Protein AF-A0A812QNY6-F1 (afdb_monomer_lite)

Organism: NCBI:txid878477

InterPro domains:
  IPR036116 Fibronectin type III superfamily [SSF49265] (22-99)

Radius of gyration: 21.86 Å; chains: 1; bounding box: 56×23×69 Å

Foldseek 3Di:
DDPVPDDDDDDDDDDDDDDDDDPPDDFPDFDDWDWDDPDPQKIKIKGWQGQDVVGDFWDWDWDADPVPRDIFTQAPVQETDNDHDDIDTQPDDPDPDDDPPGDMDMGMHRHNCPDDPDDPD

Structure (mmCIF, N/C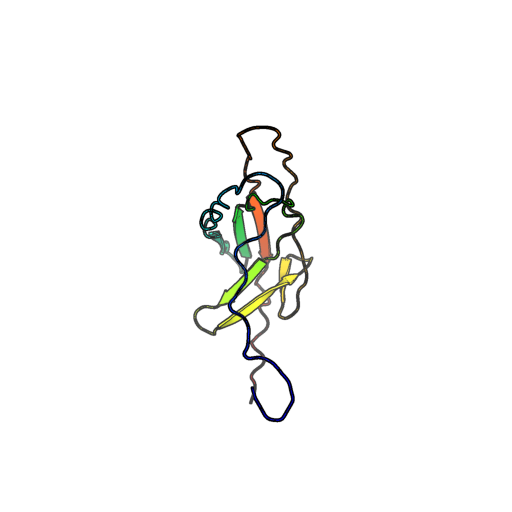A/C/O backbone):
data_AF-A0A812QNY6-F1
#
_entry.id   AF-A0A812QNY6-F1
#
loop_
_atom_site.group_PDB
_atom_site.id
_atom_site.type_symbol
_atom_site.label_atom_id
_atom_site.label_alt_id
_atom_site.label_comp_id
_atom_site.label_asym_id
_atom_site.label_entity_id
_atom_site.label_seq_id
_atom_site.pdbx_PDB_ins_code
_atom_site.Cartn_x
_atom_site.Cartn_y
_atom_site.Cartn_z
_atom_site.occupancy
_atom_site.B_iso_or_equiv
_atom_site.auth_seq_id
_atom_site.auth_comp_id
_atom_site.auth_asym_id
_atom_site.auth_atom_id
_atom_site.pdbx_PDB_model_num
ATOM 1 N N . MET A 1 1 ? -14.266 -7.615 -47.511 1.00 52.31 1 MET A N 1
ATOM 2 C CA . MET A 1 1 ? -14.530 -6.168 -47.671 1.00 52.31 1 MET A CA 1
ATOM 3 C C . MET A 1 1 ? -15.984 -5.959 -47.312 1.00 52.31 1 MET A C 1
ATOM 5 O O . MET A 1 1 ? -16.840 -6.468 -48.030 1.00 52.31 1 MET A O 1
ATOM 9 N N . ASN A 1 2 ? -16.267 -5.369 -46.151 1.00 60.44 2 ASN A N 1
ATOM 10 C CA . ASN A 1 2 ? -17.651 -5.107 -45.761 1.00 60.44 2 ASN A CA 1
ATOM 11 C C . ASN A 1 2 ? -18.200 -3.910 -46.564 1.00 60.44 2 ASN A C 1
ATOM 13 O O . ASN A 1 2 ? -17.442 -3.148 -47.168 1.00 60.44 2 ASN A O 1
ATOM 17 N N . SER A 1 3 ? -19.524 -3.759 -46.611 1.00 70.19 3 SER A N 1
ATOM 18 C CA . SER A 1 3 ? -20.222 -2.709 -47.372 1.00 70.19 3 SER A CA 1
ATOM 19 C C . SER A 1 3 ? -19.920 -1.276 -46.908 1.00 70.19 3 SER A C 1
ATOM 21 O O . SER A 1 3 ? -20.404 -0.330 -47.519 1.00 70.19 3 SER A O 1
ATOM 23 N N . GLU A 1 4 ? -19.128 -1.112 -45.847 1.00 73.31 4 GLU A N 1
ATOM 24 C CA . GLU A 1 4 ? -18.741 0.174 -45.261 1.00 73.31 4 GLU A CA 1
ATOM 25 C C . GLU A 1 4 ? -17.319 0.613 -45.657 1.00 73.31 4 GLU A C 1
ATOM 27 O O . GLU A 1 4 ? -16.846 1.651 -45.204 1.00 73.31 4 GLU A O 1
ATOM 32 N N . GLY A 1 5 ? -16.627 -0.152 -46.513 1.00 77.31 5 GLY A N 1
ATOM 33 C CA . GLY A 1 5 ? -15.307 0.222 -47.036 1.00 77.31 5 GLY A CA 1
ATOM 34 C C . GLY A 1 5 ? -14.155 0.067 -46.040 1.00 77.31 5 GLY A C 1
ATOM 35 O O . GLY A 1 5 ? -13.028 0.446 -46.355 1.00 77.31 5 GLY A O 1
ATOM 36 N N . TRP A 1 6 ? -14.403 -0.523 -44.870 1.00 75.00 6 TRP A N 1
ATOM 37 C CA . TRP A 1 6 ? -13.358 -0.843 -43.906 1.00 75.00 6 TRP A CA 1
ATOM 38 C C . TRP A 1 6 ? -12.714 -2.187 -44.260 1.00 75.00 6 TRP A C 1
ATOM 40 O O . TRP A 1 6 ? -13.381 -3.146 -44.670 1.00 75.00 6 TRP A O 1
ATOM 50 N N . SER A 1 7 ? -11.387 -2.256 -44.140 1.00 77.62 7 SER A N 1
ATOM 51 C CA . SER A 1 7 ? -10.676 -3.527 -44.242 1.00 77.62 7 SER A CA 1
ATOM 52 C C . SER A 1 7 ? -10.997 -4.405 -43.033 1.00 77.62 7 SER A C 1
ATOM 54 O O . SER A 1 7 ? -11.420 -3.917 -41.986 1.00 77.62 7 SER A O 1
ATOM 56 N N . GLU A 1 8 ? -10.753 -5.705 -43.171 1.00 80.50 8 GLU A N 1
ATOM 57 C CA . GLU A 1 8 ? -10.724 -6.604 -42.017 1.00 80.50 8 GLU A CA 1
ATOM 58 C C . GLU A 1 8 ? -9.760 -6.050 -40.944 1.00 80.50 8 GLU A C 1
ATOM 60 O O . GLU A 1 8 ? -8.746 -5.434 -41.306 1.00 80.50 8 GLU A O 1
ATOM 65 N N . PRO A 1 9 ? -10.045 -6.246 -39.642 1.00 80.06 9 PRO A N 1
ATOM 66 C CA . PRO A 1 9 ? -9.123 -5.877 -38.575 1.00 80.06 9 PRO A CA 1
ATOM 67 C C . PRO A 1 9 ? -7.746 -6.495 -38.824 1.00 80.06 9 PRO A C 1
ATOM 69 O O . PRO A 1 9 ? -7.623 -7.700 -39.053 1.00 80.06 9 PRO A O 1
ATOM 72 N N . SER A 1 10 ? -6.698 -5.674 -38.784 1.00 80.81 10 SER A N 1
ATOM 73 C CA . SER A 1 10 ? -5.335 -6.180 -38.902 1.00 80.81 10 SER A CA 1
ATOM 74 C C . SER A 1 10 ? -4.959 -7.003 -37.664 1.00 80.81 10 SER A C 1
ATOM 76 O O . SER A 1 10 ? -5.444 -6.715 -36.565 1.00 80.81 10 SER A O 1
ATOM 78 N N . PRO A 1 11 ? -4.050 -7.984 -37.796 1.00 83.94 11 PRO A N 1
ATOM 79 C CA . PRO A 1 11 ? -3.457 -8.638 -36.635 1.00 83.94 11 PRO A CA 1
ATOM 80 C C . PRO A 1 11 ? -2.732 -7.621 -35.738 1.00 83.94 11 PRO A C 1
ATOM 82 O O . PRO A 1 11 ? -2.330 -6.544 -36.189 1.00 83.94 11 PRO A O 1
ATOM 85 N N . PHE A 1 12 ? -2.551 -7.973 -34.462 1.00 81.44 12 PHE A N 1
ATOM 86 C CA . PHE A 1 12 ? -1.742 -7.179 -33.536 1.00 81.44 12 PHE A CA 1
ATOM 87 C C . PHE A 1 12 ? -0.313 -7.026 -34.070 1.00 81.44 12 PHE A C 1
ATOM 89 O O . PHE A 1 12 ? 0.283 -7.992 -34.546 1.00 81.44 12 PHE A O 1
ATOM 96 N N . SER A 1 13 ? 0.242 -5.817 -33.972 1.00 77.56 13 SER A N 1
ATOM 97 C CA . SER A 1 13 ? 1.640 -5.564 -34.317 1.00 77.56 13 SER A CA 1
ATOM 98 C C . SER A 1 13 ? 2.579 -6.298 -33.362 1.00 77.56 13 SER A C 1
ATOM 100 O O . SER A 1 13 ? 2.313 -6.373 -32.159 1.00 77.56 13 SER A O 1
ATOM 102 N N . GLU A 1 14 ? 3.721 -6.753 -33.873 1.00 77.38 14 GLU A N 1
ATOM 103 C CA . GLU A 1 14 ? 4.811 -7.215 -33.016 1.00 77.38 14 GLU A CA 1
ATOM 104 C C . GLU A 1 14 ? 5.338 -6.072 -32.121 1.00 77.38 14 GLU A C 1
ATOM 106 O O . GLU A 1 14 ? 5.194 -4.893 -32.467 1.00 77.38 14 GLU A O 1
ATOM 111 N N . PRO A 1 15 ? 5.944 -6.381 -30.958 1.00 70.50 15 PRO A N 1
ATOM 112 C CA . PRO A 1 15 ? 6.513 -5.366 -30.080 1.00 70.50 15 PRO A CA 1
ATOM 113 C C . PRO A 1 15 ? 7.570 -4.516 -30.799 1.00 70.50 15 PRO A C 1
ATOM 115 O O . PRO A 1 15 ? 8.642 -5.001 -31.156 1.00 70.50 15 PRO A O 1
ATOM 118 N N . GLY A 1 16 ? 7.288 -3.224 -30.973 1.00 67.81 16 GLY A N 1
ATOM 119 C CA . GLY A 1 16 ? 8.263 -2.264 -31.484 1.00 67.81 16 GLY A CA 1
ATOM 120 C C . GLY A 1 16 ? 9.339 -1.946 -30.440 1.00 67.81 16 GLY A C 1
ATOM 121 O O . GLY A 1 16 ? 9.034 -1.724 -29.267 1.00 67.81 16 GLY A O 1
ATOM 122 N N . PHE A 1 17 ? 10.601 -1.892 -30.864 1.00 64.88 17 PHE A N 1
ATOM 123 C CA . PHE A 1 17 ? 11.738 -1.470 -30.045 1.00 64.88 17 PHE A CA 1
ATOM 124 C C . PHE A 1 17 ? 12.625 -0.510 -30.840 1.00 64.88 17 PHE A C 1
ATOM 126 O O . PHE A 1 17 ? 12.805 -0.666 -32.045 1.00 64.88 17 PHE A O 1
ATOM 133 N N . PHE A 1 18 ? 13.216 0.472 -30.161 1.00 68.75 18 PHE A N 1
ATOM 134 C CA . PHE A 1 18 ? 14.328 1.243 -30.713 1.00 68.75 18 PHE A CA 1
ATOM 135 C C . PHE A 1 18 ? 15.635 0.521 -30.358 1.00 68.75 18 PHE A C 1
ATOM 137 O O . PHE A 1 18 ? 15.914 0.306 -29.178 1.00 68.75 18 PHE A O 1
ATOM 144 N N . GLY A 1 19 ? 16.445 0.144 -31.351 1.00 73.06 19 GLY A N 1
ATOM 145 C 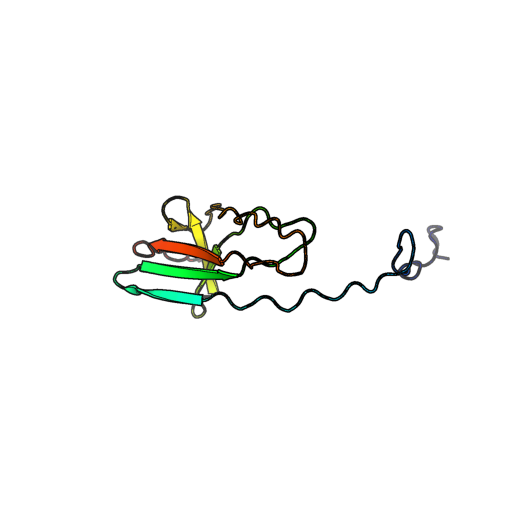CA . GLY A 1 19 ? 17.747 -0.499 -31.121 1.00 73.06 19 GLY A CA 1
ATOM 146 C C . GLY A 1 19 ? 17.706 -2.012 -31.310 1.00 73.06 19 GLY A C 1
ATOM 147 O O . GLY A 1 19 ? 17.275 -2.444 -32.363 1.00 73.06 19 GLY A O 1
ATOM 148 N N . ALA A 1 20 ? 18.183 -2.802 -30.341 1.00 75.00 20 ALA A N 1
ATOM 149 C CA . ALA A 1 20 ? 18.090 -4.269 -30.328 1.00 75.00 20 ALA A CA 1
ATOM 150 C C . ALA A 1 20 ? 16.937 -4.718 -29.413 1.00 75.00 20 ALA A C 1
ATOM 152 O O . ALA A 1 20 ? 16.735 -4.105 -28.360 1.00 75.00 20 ALA A O 1
ATOM 153 N N . LEU A 1 21 ? 16.194 -5.769 -29.791 1.00 62.19 21 LEU A N 1
ATOM 154 C CA . LEU A 1 21 ? 15.059 -6.268 -29.011 1.00 62.19 21 LEU A CA 1
ATOM 155 C C . LEU A 1 21 ? 15.592 -6.768 -27.672 1.00 62.19 21 LEU A C 1
ATOM 157 O O . LEU A 1 21 ? 16.202 -7.831 -27.588 1.00 62.19 21 LEU A O 1
ATOM 161 N N . LYS A 1 22 ? 15.383 -5.981 -26.619 1.00 64.44 22 LYS A N 1
ATOM 162 C CA . LYS A 1 22 ? 15.680 -6.417 -25.261 1.00 64.44 22 LYS A CA 1
ATOM 163 C C . LYS A 1 22 ? 14.465 -7.190 -24.760 1.00 64.44 22 LYS A C 1
ATOM 165 O O . LYS A 1 22 ? 13.386 -6.591 -24.694 1.00 64.44 22 LYS A O 1
ATOM 170 N N . PRO A 1 23 ? 14.596 -8.484 -24.417 1.00 63.12 23 PRO A N 1
ATOM 171 C CA . PRO A 1 23 ? 13.518 -9.185 -23.743 1.00 63.12 23 PRO A CA 1
ATOM 172 C C . PRO A 1 23 ? 13.180 -8.405 -22.472 1.00 63.12 23 PRO A C 1
ATOM 174 O O . PRO A 1 23 ? 14.035 -8.168 -21.620 1.00 63.12 23 PRO A O 1
ATOM 177 N N . ARG A 1 24 ? 11.937 -7.928 -22.382 1.00 60.22 24 ARG A N 1
ATOM 178 C CA . ARG A 1 24 ? 11.419 -7.341 -21.149 1.00 60.22 24 ARG A CA 1
ATOM 179 C C . ARG A 1 24 ? 11.202 -8.491 -20.185 1.00 60.22 24 ARG A C 1
ATOM 181 O O . ARG A 1 24 ? 10.201 -9.198 -20.291 1.00 60.22 24 ARG A O 1
ATOM 188 N N . GLU A 1 25 ? 12.149 -8.697 -19.279 1.00 62.91 25 GLU A N 1
ATOM 189 C CA . GLU A 1 25 ? 11.918 -9.594 -18.157 1.00 62.91 25 GLU A CA 1
ATOM 190 C C . GLU A 1 25 ? 10.669 -9.120 -17.419 1.00 62.91 25 GLU A C 1
ATOM 192 O O . GLU A 1 25 ? 10.513 -7.939 -17.092 1.00 62.91 25 GLU A O 1
ATOM 197 N N . LYS A 1 26 ? 9.727 -10.044 -17.225 1.00 60.75 26 LYS A N 1
ATOM 198 C CA . LYS A 1 26 ? 8.547 -9.761 -16.420 1.00 60.75 26 LYS A CA 1
ATOM 199 C C . LYS A 1 26 ? 9.044 -9.400 -15.017 1.00 60.75 26 LYS A C 1
ATOM 201 O O . LYS A 1 26 ? 9.827 -10.178 -14.471 1.00 60.75 26 LYS A O 1
ATOM 206 N N . PRO A 1 27 ? 8.585 -8.284 -14.420 1.00 65.06 27 PRO A N 1
ATOM 207 C CA . PRO A 1 27 ? 8.960 -7.959 -13.056 1.00 65.06 27 PRO A CA 1
ATOM 208 C C . PRO A 1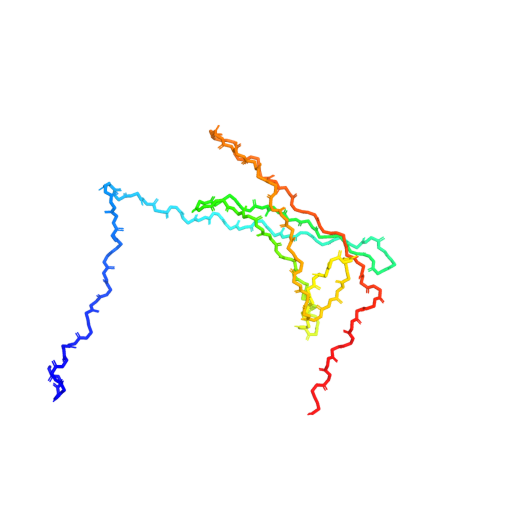 27 ? 8.663 -9.154 -12.144 1.00 65.06 27 PRO A C 1
ATOM 210 O O . PRO A 1 27 ? 7.614 -9.799 -12.315 1.00 65.06 27 PRO A O 1
ATOM 213 N N . PRO A 1 28 ? 9.561 -9.478 -11.201 1.00 69.56 28 PRO A N 1
ATOM 214 C CA . PRO A 1 28 ? 9.294 -10.524 -10.232 1.00 69.56 28 PRO A CA 1
ATOM 215 C C . PRO A 1 28 ? 7.983 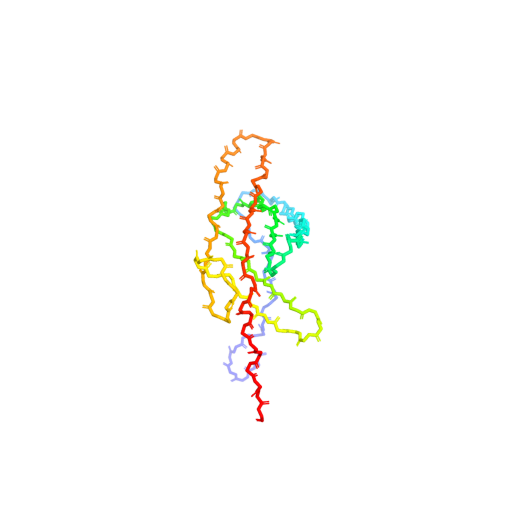-10.224 -9.501 1.00 69.56 28 PRO A C 1
ATOM 217 O O . PRO A 1 28 ? 7.589 -9.067 -9.327 1.00 69.56 28 PRO A O 1
ATOM 220 N N . ARG A 1 29 ? 7.277 -11.286 -9.097 1.00 71.19 29 ARG A N 1
ATOM 221 C CA . ARG A 1 29 ? 6.049 -11.139 -8.310 1.00 71.19 29 ARG A CA 1
ATOM 222 C C . ARG A 1 29 ? 6.373 -10.292 -7.066 1.00 71.19 29 ARG A C 1
ATOM 224 O O . ARG A 1 29 ? 7.326 -10.638 -6.370 1.00 71.19 29 ARG A O 1
ATOM 231 N N . PRO A 1 30 ? 5.586 -9.245 -6.764 1.00 72.06 30 PRO A N 1
ATOM 232 C CA . PRO A 1 30 ? 5.781 -8.464 -5.551 1.00 72.06 30 PRO A CA 1
ATOM 233 C C . PRO A 1 30 ? 5.705 -9.337 -4.297 1.00 72.06 30 PRO A C 1
ATOM 235 O O . PRO A 1 30 ? 4.879 -10.253 -4.219 1.00 72.06 30 PRO A O 1
ATOM 238 N N . THR A 1 31 ? 6.541 -9.028 -3.309 1.00 82.00 31 THR A N 1
ATOM 239 C CA . THR A 1 31 ? 6.455 -9.627 -1.976 1.00 82.00 31 THR A CA 1
ATOM 240 C C . THR A 1 31 ? 5.129 -9.242 -1.326 1.00 82.00 31 THR A C 1
ATOM 242 O O . THR A 1 31 ? 4.708 -8.086 -1.388 1.00 82.00 31 THR A O 1
ATOM 245 N N . THR A 1 32 ? 4.462 -10.212 -0.702 1.00 84.19 32 THR A N 1
ATOM 246 C CA . THR A 1 32 ? 3.192 -9.981 -0.008 1.00 84.19 32 THR A CA 1
ATOM 247 C C . THR A 1 32 ? 3.386 -8.983 1.142 1.00 84.19 32 THR A C 1
ATOM 249 O O . THR A 1 32 ? 4.314 -9.165 1.935 1.00 84.19 32 THR A O 1
ATOM 252 N N . PRO A 1 33 ? 2.527 -7.955 1.277 1.00 89.81 33 PRO A N 1
ATOM 253 C CA . PRO A 1 33 ? 2.566 -7.058 2.426 1.00 89.81 33 PRO A CA 1
ATOM 254 C C . PRO A 1 33 ? 2.237 -7.817 3.717 1.00 89.81 33 PRO A C 1
ATOM 256 O O . PRO A 1 33 ? 1.458 -8.771 3.716 1.00 89.81 33 PRO A O 1
ATOM 259 N N . THR A 1 34 ? 2.809 -7.379 4.833 1.00 91.19 34 THR A N 1
ATOM 260 C CA . THR A 1 34 ? 2.544 -7.946 6.156 1.00 91.19 34 THR A CA 1
ATOM 261 C C . THR A 1 34 ? 1.620 -7.032 6.951 1.00 91.19 34 THR A C 1
ATOM 263 O O . THR A 1 34 ? 1.734 -5.808 6.898 1.00 91.19 34 THR A O 1
ATOM 266 N N . LEU A 1 35 ? 0.684 -7.637 7.683 1.00 91.06 35 LEU A N 1
ATOM 267 C CA . LEU A 1 35 ? -0.255 -6.954 8.568 1.00 91.06 35 LEU A CA 1
ATOM 268 C C . LEU A 1 35 ? -0.079 -7.505 9.985 1.00 91.06 35 LEU A C 1
ATOM 270 O O . LEU A 1 35 ? -0.300 -8.691 10.225 1.00 91.06 35 LEU A O 1
ATOM 274 N N . THR A 1 36 ? 0.285 -6.635 10.922 1.00 92.81 36 THR A N 1
ATOM 275 C CA . THR A 1 36 ? 0.540 -6.985 12.322 1.00 92.81 36 THR A CA 1
ATOM 276 C C . THR A 1 36 ? -0.421 -6.232 13.231 1.00 92.81 36 THR A C 1
ATOM 278 O O . THR A 1 36 ? -0.467 -5.001 13.222 1.00 92.81 36 THR A O 1
ATOM 281 N N . ALA A 1 37 ? -1.171 -6.960 14.058 1.00 90.31 37 ALA A N 1
ATOM 282 C CA . ALA A 1 37 ? -2.008 -6.359 15.088 1.00 90.31 37 ALA A CA 1
ATOM 283 C C . ALA A 1 37 ? -1.151 -5.893 16.276 1.00 90.31 37 ALA A C 1
ATOM 285 O O . ALA A 1 37 ? -0.408 -6.678 16.862 1.00 90.31 37 ALA A O 1
ATOM 286 N N . LEU A 1 38 ? -1.279 -4.620 16.655 1.00 89.88 38 LEU A N 1
ATOM 287 C CA . LEU A 1 38 ? -0.590 -4.023 17.809 1.00 89.88 38 LEU A CA 1
ATOM 288 C C . LEU A 1 38 ? -1.491 -3.936 19.059 1.00 89.88 38 LEU A C 1
ATOM 290 O O . LEU A 1 38 ? -1.065 -3.450 20.105 1.00 89.88 38 LEU A O 1
ATOM 294 N N . GLY A 1 39 ? -2.738 -4.410 18.956 1.00 85.25 39 GLY A N 1
ATOM 295 C CA . GLY A 1 39 ? -3.748 -4.362 20.017 1.00 85.25 39 GLY A CA 1
ATOM 296 C C . GLY A 1 39 ? -4.515 -3.035 20.077 1.00 85.25 39 GLY A C 1
ATOM 297 O O . GLY A 1 39 ? -4.111 -2.031 19.494 1.00 85.25 39 GLY A O 1
ATOM 298 N N . LYS A 1 40 ? -5.657 -3.026 20.784 1.00 85.56 40 LYS A N 1
ATOM 299 C CA . LYS A 1 40 ? -6.531 -1.842 20.971 1.00 85.56 40 LYS A CA 1
ATOM 300 C C . LYS A 1 40 ? -6.946 -1.155 19.656 1.00 85.56 40 LYS A C 1
ATOM 302 O O . LYS A 1 40 ? -6.906 0.070 19.565 1.00 85.56 40 LYS A O 1
ATOM 307 N N . GLY A 1 41 ? -7.277 -1.946 18.635 1.00 83.75 41 GLY A N 1
ATOM 308 C CA . GLY A 1 41 ? -7.655 -1.435 17.314 1.00 83.75 41 GLY A CA 1
ATOM 309 C C . GLY A 1 41 ? -6.490 -0.893 16.484 1.00 83.75 41 GLY A C 1
ATOM 310 O O . GLY A 1 41 ? -6.731 -0.293 15.452 1.00 83.75 41 GLY A O 1
ATOM 311 N N . LYS A 1 42 ? -5.227 -1.079 16.886 1.00 86.19 42 LYS A N 1
ATOM 312 C CA . LYS A 1 42 ? -4.075 -0.600 16.111 1.00 86.19 42 LYS A CA 1
ATOM 313 C C . LYS A 1 42 ? -3.498 -1.690 15.219 1.00 86.19 42 LYS A C 1
ATOM 315 O O . LYS A 1 42 ? -3.279 -2.819 15.669 1.00 86.19 42 LYS A O 1
ATOM 320 N N . LEU A 1 43 ? -3.193 -1.323 13.982 1.00 90.62 43 LEU A N 1
ATOM 321 C CA . LEU A 1 43 ? -2.596 -2.193 12.975 1.00 90.62 43 LEU A CA 1
ATOM 322 C C . LEU A 1 43 ? -1.297 -1.571 12.456 1.00 90.62 43 LEU A C 1
ATOM 324 O O . LEU A 1 43 ? -1.163 -0.352 12.373 1.00 90.62 43 LEU A O 1
ATOM 328 N N . ARG A 1 44 ? -0.336 -2.412 12.088 1.00 90.25 44 ARG A N 1
ATOM 329 C CA . ARG A 1 44 ? 0.854 -2.014 11.339 1.00 90.25 44 ARG A CA 1
ATOM 330 C C . ARG A 1 44 ? 0.887 -2.782 10.032 1.00 90.25 44 ARG A C 1
ATOM 332 O O . ARG A 1 44 ? 0.823 -4.008 10.052 1.00 90.25 44 ARG A O 1
ATOM 339 N N . VAL A 1 45 ? 1.010 -2.057 8.930 1.00 90.25 45 VAL A N 1
ATOM 340 C CA . VAL A 1 45 ? 1.205 -2.624 7.595 1.00 90.25 45 VAL A CA 1
ATOM 341 C C . VAL A 1 45 ? 2.635 -2.342 7.164 1.00 90.25 45 VAL A C 1
ATOM 343 O O . VAL A 1 45 ? 3.076 -1.196 7.257 1.00 90.25 45 VAL A O 1
ATOM 346 N N . SER A 1 46 ? 3.338 -3.366 6.688 1.00 90.00 46 SER A N 1
ATOM 347 C CA . SER A 1 46 ? 4.670 -3.226 6.097 1.00 90.00 46 SER A CA 1
ATOM 348 C C . SER A 1 46 ? 4.706 -3.862 4.709 1.00 90.00 46 SER A C 1
ATOM 350 O O . SER A 1 46 ? 4.127 -4.928 4.499 1.00 90.00 46 SER A O 1
ATOM 352 N N . TRP A 1 47 ? 5.373 -3.226 3.749 1.00 88.69 47 TRP A N 1
ATOM 353 C CA . TRP A 1 47 ? 5.479 -3.721 2.373 1.00 88.69 47 TRP A CA 1
ATOM 354 C C . TRP A 1 47 ? 6.822 -3.350 1.750 1.00 88.69 47 TRP A C 1
ATOM 356 O O . TRP A 1 47 ? 7.411 -2.333 2.099 1.00 88.69 47 TRP A O 1
ATOM 366 N N . ALA A 1 48 ? 7.274 -4.152 0.787 1.00 85.12 48 ALA A N 1
ATOM 367 C CA . ALA A 1 48 ? 8.431 -3.809 -0.029 1.00 85.12 48 ALA A CA 1
ATOM 368 C C . ALA A 1 48 ? 8.004 -2.873 -1.168 1.00 85.12 48 ALA A C 1
ATOM 370 O O . ALA A 1 48 ? 7.025 -3.154 -1.870 1.00 85.12 48 ALA A O 1
ATOM 371 N N . ILE A 1 49 ? 8.734 -1.778 -1.380 1.00 82.44 49 ILE A N 1
ATOM 372 C CA . ILE A 1 49 ? 8.536 -0.927 -2.557 1.00 82.44 49 ILE A CA 1
ATOM 373 C C . ILE A 1 49 ? 9.187 -1.621 -3.763 1.00 82.44 49 ILE A C 1
ATOM 375 O O . ILE A 1 49 ? 10.374 -1.952 -3.708 1.00 82.44 49 ILE A O 1
ATOM 379 N N . PRO A 1 50 ? 8.444 -1.873 -4.857 1.00 75.81 50 PRO A N 1
ATOM 380 C CA . PRO A 1 50 ? 9.002 -2.562 -6.009 1.00 75.81 50 PRO A CA 1
ATOM 381 C C . PRO A 1 50 ? 9.992 -1.666 -6.761 1.00 75.81 50 PRO A C 1
ATOM 383 O O . PRO A 1 50 ? 9.758 -0.474 -6.955 1.00 75.81 50 PRO A O 1
ATOM 386 N N . THR A 1 51 ? 11.074 -2.266 -7.253 1.00 74.81 51 THR A N 1
ATOM 387 C CA . THR A 1 51 ? 12.006 -1.604 -8.169 1.00 74.81 51 THR A CA 1
ATOM 388 C C . THR A 1 51 ? 11.371 -1.511 -9.558 1.00 74.81 51 THR A C 1
ATOM 390 O O . THR A 1 51 ? 11.089 -2.530 -10.191 1.00 74.81 51 THR A O 1
ATOM 393 N N . SER A 1 52 ? 11.140 -0.293 -10.051 1.00 71.81 52 SER A N 1
ATOM 394 C CA . SER A 1 52 ? 10.564 -0.037 -11.378 1.00 71.81 52 SER A CA 1
ATOM 395 C C . SER A 1 52 ? 11.320 1.057 -12.133 1.00 71.81 52 SER A C 1
ATOM 397 O O . SER A 1 52 ? 12.039 1.860 -11.542 1.00 71.81 52 SER A O 1
ATOM 399 N N . CYS A 1 53 ? 11.148 1.094 -13.458 1.00 68.56 53 CYS A N 1
ATOM 400 C CA . CYS A 1 53 ? 11.599 2.193 -14.311 1.00 68.56 53 CYS A CA 1
ATOM 401 C C . CYS A 1 53 ? 10.404 2.699 -15.148 1.00 68.56 53 CYS A C 1
ATOM 403 O O . CYS A 1 53 ? 9.945 1.956 -16.024 1.00 68.56 53 CYS A O 1
ATOM 405 N N . PRO A 1 54 ? 9.870 3.910 -14.883 1.00 72.88 54 PRO A N 1
ATOM 406 C CA . PRO A 1 54 ? 10.365 4.911 -13.925 1.00 72.88 54 PRO A CA 1
ATOM 407 C C . PRO A 1 54 ? 10.224 4.471 -12.450 1.00 72.88 54 PRO A C 1
ATOM 409 O O . PRO A 1 54 ? 9.427 3.569 -12.169 1.00 72.88 54 PRO A O 1
ATOM 412 N N . PRO A 1 55 ? 11.004 5.059 -11.517 1.00 76.19 55 PRO A N 1
ATOM 413 C CA . PRO A 1 55 ? 10.912 4.743 -10.091 1.00 76.19 55 PRO A CA 1
ATOM 414 C C . PRO A 1 55 ? 9.509 4.978 -9.522 1.00 76.19 55 PRO A C 1
ATOM 416 O O . PRO A 1 55 ? 8.794 5.873 -9.968 1.00 76.19 55 PRO A O 1
ATOM 419 N N . VAL A 1 56 ? 9.129 4.194 -8.513 1.00 79.75 56 VAL A N 1
ATOM 420 C CA . VAL A 1 56 ? 7.897 4.429 -7.749 1.00 79.75 56 VAL A CA 1
ATOM 421 C C . VAL A 1 56 ? 8.049 5.722 -6.950 1.00 79.75 56 VAL A C 1
ATOM 423 O O . VAL A 1 56 ? 9.022 5.881 -6.219 1.00 79.75 56 VAL A O 1
ATOM 426 N N . GLU A 1 57 ? 7.079 6.627 -7.065 1.00 84.75 57 GLU A N 1
ATOM 427 C CA . GLU A 1 57 ? 7.069 7.904 -6.333 1.00 84.75 57 GLU A CA 1
ATOM 428 C C . GLU A 1 57 ? 6.199 7.837 -5.071 1.00 84.75 57 GLU A C 1
ATOM 430 O O . GLU A 1 57 ? 6.508 8.444 -4.044 1.00 84.75 57 GLU A O 1
ATOM 435 N N . ALA A 1 58 ? 5.116 7.060 -5.127 1.00 85.75 58 ALA A N 1
ATOM 436 C CA . ALA A 1 58 ? 4.122 6.978 -4.071 1.00 85.75 58 ALA A CA 1
ATOM 437 C C . ALA A 1 58 ? 3.473 5.591 -4.005 1.00 85.75 58 ALA A C 1
ATOM 439 O O . ALA A 1 58 ? 3.321 4.900 -5.012 1.00 85.75 58 ALA A O 1
ATOM 440 N N . THR A 1 59 ? 3.051 5.206 -2.803 1.00 87.06 59 THR A N 1
ATOM 441 C CA . THR A 1 59 ? 2.302 3.973 -2.531 1.00 87.06 59 THR A CA 1
ATOM 442 C C . THR A 1 59 ? 1.045 4.283 -1.724 1.00 87.06 59 THR A C 1
ATOM 444 O O . THR A 1 59 ? 1.016 5.240 -0.953 1.00 87.06 59 THR A O 1
ATOM 447 N N . GLN A 1 60 ? -0.009 3.489 -1.901 1.00 89.88 60 GLN A N 1
ATOM 448 C CA . GLN A 1 60 ? -1.262 3.614 -1.156 1.00 89.88 60 GLN A CA 1
ATOM 449 C C . GLN A 1 60 ? -1.585 2.282 -0.482 1.00 89.88 60 GLN A C 1
ATOM 451 O O . GLN A 1 60 ? -1.388 1.218 -1.069 1.00 89.88 60 GLN A O 1
ATOM 456 N N . VAL A 1 61 ? -2.099 2.348 0.746 1.00 89.44 61 VAL A N 1
ATOM 457 C CA . VAL A 1 61 ? -2.503 1.172 1.521 1.00 89.44 61 VAL A CA 1
ATOM 458 C C . VAL A 1 61 ? -4.026 1.064 1.527 1.00 89.44 61 VAL A C 1
ATOM 460 O O . VAL A 1 61 ? -4.722 1.997 1.929 1.00 89.44 61 VAL A O 1
ATOM 463 N N . GLN A 1 62 ? -4.531 -0.093 1.097 1.00 90.56 62 GLN A N 1
ATOM 464 C CA . GLN A 1 62 ? -5.942 -0.465 1.156 1.00 90.56 62 GLN A CA 1
ATOM 465 C C . GLN A 1 62 ? -6.090 -1.747 1.974 1.00 90.56 62 GLN A C 1
ATOM 467 O O . GLN A 1 62 ? -5.408 -2.738 1.711 1.00 90.56 62 GLN A O 1
ATOM 472 N N . LEU A 1 63 ? -6.993 -1.738 2.950 1.00 90.06 63 LEU A N 1
ATOM 473 C CA . LEU A 1 63 ? -7.353 -2.917 3.729 1.00 90.06 63 LEU A CA 1
ATOM 474 C C . LEU A 1 63 ? -8.666 -3.468 3.194 1.00 90.06 63 LEU A C 1
ATOM 476 O O . LEU A 1 63 ? -9.606 -2.713 2.959 1.00 90.06 63 LEU A O 1
ATOM 480 N N . THR A 1 64 ? -8.719 -4.784 3.009 1.00 90.69 64 THR A N 1
ATOM 481 C CA . THR A 1 64 ? -9.947 -5.502 2.663 1.00 90.69 64 THR A CA 1
ATOM 482 C C . THR A 1 64 ? -10.261 -6.482 3.781 1.00 90.69 64 THR A C 1
ATOM 484 O O . THR A 1 64 ? -9.416 -7.315 4.112 1.00 90.69 64 THR A O 1
ATOM 487 N N . ASP A 1 65 ? -11.454 -6.392 4.360 1.00 88.00 65 ASP A N 1
ATOM 488 C CA . ASP A 1 65 ? -11.954 -7.443 5.242 1.00 88.00 65 ASP A CA 1
ATOM 489 C C . ASP A 1 65 ? -12.369 -8.643 4.388 1.00 88.00 65 ASP A C 1
ATOM 491 O O . ASP A 1 65 ? -13.221 -8.542 3.508 1.00 88.00 65 ASP A O 1
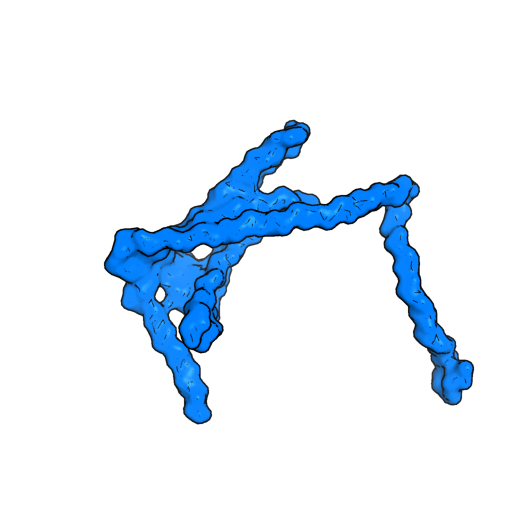ATOM 495 N N . VAL A 1 66 ? -11.742 -9.788 4.645 1.00 87.75 66 VAL A N 1
ATOM 496 C CA . VAL A 1 66 ? -11.973 -11.033 3.906 1.00 87.75 66 VAL A CA 1
ATOM 497 C C . VAL A 1 66 ? -13.368 -11.604 4.180 1.00 87.75 66 VAL A C 1
ATOM 499 O O . VAL A 1 66 ? -13.923 -12.271 3.311 1.00 87.75 66 VAL A O 1
ATOM 502 N N . GLY A 1 67 ? -13.945 -11.348 5.358 1.00 88.94 67 GLY A N 1
ATOM 503 C CA . GLY A 1 67 ? -15.263 -11.867 5.728 1.00 88.94 67 GLY A CA 1
ATOM 504 C C . GLY A 1 67 ? -16.412 -11.108 5.070 1.00 88.94 67 GLY A C 1
ATOM 505 O O . GLY A 1 67 ? -17.372 -11.723 4.613 1.00 88.94 67 GLY A O 1
ATOM 506 N N . THR A 1 68 ? -16.312 -9.780 5.004 1.00 88.38 68 THR A N 1
ATOM 507 C CA . THR A 1 68 ? -17.381 -8.913 4.476 1.00 88.38 68 THR A CA 1
ATOM 508 C C . THR A 1 68 ? -17.115 -8.388 3.066 1.00 88.38 68 THR A C 1
ATOM 510 O O . THR A 1 68 ? -18.035 -7.921 2.403 1.00 88.38 68 THR A O 1
ATOM 513 N N . GLY A 1 69 ? -15.868 -8.435 2.591 1.00 87.81 69 GLY A N 1
ATOM 514 C CA . GLY A 1 69 ? -15.444 -7.825 1.328 1.00 87.81 69 GLY A CA 1
ATOM 515 C C . GLY A 1 69 ? -15.289 -6.301 1.389 1.00 87.81 69 GLY A C 1
ATOM 516 O O . GLY A 1 69 ? -14.938 -5.685 0.379 1.00 87.81 69 GLY A O 1
ATOM 517 N N . ASN A 1 70 ? -15.522 -5.689 2.553 1.00 86.56 70 ASN A N 1
ATOM 518 C CA . ASN A 1 70 ? -15.417 -4.248 2.738 1.00 86.56 70 ASN A CA 1
ATOM 519 C C . ASN A 1 70 ? -13.985 -3.763 2.554 1.00 86.56 70 ASN A C 1
ATOM 521 O O . ASN A 1 70 ? -13.029 -4.434 2.946 1.00 86.56 70 ASN A O 1
ATOM 525 N N . LYS A 1 71 ? -13.849 -2.571 1.971 1.00 90.44 71 LYS A N 1
ATOM 526 C CA . LYS A 1 71 ? -12.559 -1.963 1.658 1.00 90.44 71 LYS A CA 1
ATOM 527 C C . LYS A 1 71 ? -12.437 -0.603 2.319 1.00 90.44 71 LYS A C 1
ATOM 529 O O . LYS A 1 71 ? -13.309 0.245 2.152 1.00 90.44 71 LYS A O 1
ATOM 534 N N . TRP A 1 72 ? -11.311 -0.381 2.984 1.00 90.00 72 TRP A N 1
ATOM 535 C CA . TRP A 1 72 ? -10.966 0.905 3.578 1.00 90.00 72 TRP A CA 1
ATOM 536 C C . TRP A 1 72 ? -9.587 1.355 3.116 1.00 90.00 72 TRP A C 1
ATOM 538 O O . TRP A 1 72 ? -8.684 0.549 2.882 1.00 90.00 72 TRP A O 1
ATOM 548 N N . LEU A 1 73 ? -9.440 2.662 2.990 1.00 90.88 73 LEU A N 1
ATOM 549 C CA . LEU A 1 73 ? -8.192 3.355 2.713 1.00 90.88 73 LEU A CA 1
ATOM 550 C C . LEU A 1 73 ? -7.704 4.017 3.998 1.00 90.88 73 LEU A C 1
ATOM 552 O O . LEU A 1 73 ? -8.484 4.258 4.917 1.00 90.88 73 LEU A O 1
ATOM 556 N N . VAL A 1 74 ? -6.411 4.307 4.048 1.00 88.69 74 VAL A N 1
ATOM 557 C CA . VAL A 1 74 ? -5.807 5.035 5.166 1.00 88.69 74 VAL A CA 1
ATOM 558 C C . VAL A 1 74 ? -5.872 6.537 4.872 1.00 88.69 74 VAL A C 1
ATOM 560 O O . VAL A 1 74 ? -5.580 6.955 3.746 1.00 88.69 74 VAL A O 1
ATOM 563 N N . ASP A 1 75 ? -6.291 7.342 5.847 1.00 87.56 75 ASP A N 1
ATOM 564 C CA . ASP A 1 75 ? -6.240 8.807 5.771 1.00 87.56 75 ASP A CA 1
ATOM 565 C C . ASP A 1 75 ? -4.940 9.385 6.361 1.00 87.56 75 ASP A C 1
ATOM 567 O O . ASP A 1 75 ? -3.994 8.665 6.676 1.00 87.56 75 ASP A O 1
ATOM 571 N N . GLU A 1 76 ? -4.824 10.713 6.412 1.00 84.38 76 GLU A N 1
ATOM 572 C CA . GLU A 1 76 ? -3.617 11.406 6.889 1.00 84.38 76 GLU A CA 1
ATOM 573 C C . GLU A 1 76 ? -3.362 11.207 8.389 1.00 84.38 76 GLU A C 1
ATOM 575 O O . GLU A 1 76 ? -2.219 11.289 8.837 1.00 84.38 76 GLU A O 1
ATOM 580 N N . SER A 1 77 ? -4.411 10.897 9.155 1.00 83.56 77 SER A N 1
ATOM 581 C CA . SER A 1 77 ? -4.333 10.609 10.587 1.00 83.56 77 SER A CA 1
ATOM 582 C C . SER A 1 77 ? -3.959 9.151 10.879 1.00 83.56 77 SER A C 1
ATOM 584 O O . SER A 1 77 ? -3.655 8.800 12.021 1.00 83.56 77 SER A O 1
ATOM 586 N N . GLY A 1 78 ? -3.953 8.301 9.848 1.00 82.00 78 GLY A N 1
ATOM 587 C CA . GLY A 1 78 ? -3.797 6.859 9.985 1.00 82.00 78 GLY A CA 1
ATOM 588 C C . GLY A 1 78 ? -5.113 6.134 10.273 1.00 82.00 78 GLY A C 1
ATOM 589 O O . GLY A 1 78 ? -5.073 4.956 10.619 1.00 82.00 78 GLY A O 1
ATOM 590 N N . ALA A 1 79 ? -6.269 6.785 10.147 1.00 87.00 79 ALA A N 1
ATOM 591 C CA . ALA A 1 79 ? -7.568 6.150 10.336 1.00 87.00 79 ALA A CA 1
ATOM 592 C C . ALA A 1 79 ? -8.034 5.412 9.071 1.00 87.00 79 ALA A C 1
ATOM 594 O O . ALA A 1 79 ? -7.608 5.713 7.952 1.00 87.00 79 ALA A O 1
ATOM 595 N N . LEU A 1 80 ? -8.919 4.428 9.256 1.00 87.81 80 LEU A N 1
ATOM 596 C CA . LEU A 1 80 ? -9.561 3.702 8.160 1.00 87.81 80 LEU A CA 1
ATOM 597 C C . LEU A 1 80 ? -10.829 4.418 7.698 1.00 87.81 80 LEU A C 1
ATOM 599 O O . LEU A 1 80 ? -11.780 4.575 8.459 1.00 87.81 80 LEU A O 1
ATOM 603 N N . VAL A 1 81 ? -10.869 4.789 6.423 1.00 88.12 81 VAL A N 1
ATOM 604 C CA . VAL A 1 81 ? -11.968 5.545 5.811 1.00 88.12 81 VAL A CA 1
ATOM 605 C C . VAL A 1 81 ? -12.368 4.944 4.464 1.00 88.12 81 VAL A C 1
ATOM 607 O O . VAL A 1 81 ? -11.567 4.310 3.781 1.00 88.12 81 VAL A O 1
ATOM 610 N N . THR A 1 82 ? -13.610 5.157 4.034 1.00 86.19 82 THR A N 1
ATOM 611 C CA . THR A 1 82 ? -14.112 4.642 2.745 1.00 86.19 82 THR A CA 1
ATOM 612 C C . THR A 1 82 ? -13.547 5.393 1.532 1.00 86.19 82 THR A C 1
ATOM 614 O O . THR A 1 82 ? -13.501 4.839 0.437 1.00 86.19 82 THR A O 1
ATOM 617 N N . SER A 1 83 ? -13.077 6.633 1.713 1.00 81.94 83 SER A N 1
ATOM 618 C CA . SER A 1 83 ? -12.599 7.504 0.627 1.00 81.94 83 SER A CA 1
ATOM 619 C C . SER A 1 83 ? -11.285 8.235 0.944 1.00 81.94 83 SER A C 1
ATOM 621 O O . SER A 1 83 ? -11.099 9.388 0.554 1.00 81.94 83 SER A O 1
ATOM 623 N N . GLY A 1 84 ? -10.374 7.585 1.669 1.00 74.69 84 GLY A N 1
ATOM 624 C CA . GLY A 1 84 ? -9.053 8.136 2.000 1.00 74.69 84 GLY A CA 1
ATOM 625 C C . GLY A 1 84 ? -8.134 8.221 0.783 1.00 74.69 84 GLY A C 1
ATOM 626 O O . GLY A 1 84 ? -8.217 7.402 -0.127 1.00 74.69 84 GLY A O 1
ATOM 627 N N . ARG A 1 85 ? -7.246 9.216 0.737 1.00 75.38 85 ARG A N 1
ATOM 628 C CA . ARG A 1 85 ? -6.300 9.405 -0.383 1.00 75.38 85 ARG A CA 1
ATOM 629 C C . ARG A 1 85 ? -4.853 9.545 0.069 1.00 75.38 85 ARG A C 1
ATOM 631 O O . ARG A 1 85 ? -4.034 10.073 -0.677 1.00 75.38 85 ARG A O 1
ATOM 638 N N . THR A 1 86 ? -4.525 9.076 1.268 1.00 86.56 86 THR A N 1
ATOM 639 C CA . THR A 1 86 ? -3.161 9.221 1.765 1.00 86.56 86 THR A CA 1
ATOM 640 C C . THR A 1 86 ? -2.220 8.324 0.991 1.00 86.56 86 THR A C 1
ATOM 642 O O . THR A 1 86 ? -2.441 7.121 0.831 1.00 86.56 86 THR A O 1
ATOM 645 N N . THR A 1 87 ? -1.156 8.950 0.510 1.00 86.31 87 THR A N 1
ATOM 646 C CA . THR A 1 87 ? -0.058 8.297 -0.179 1.00 86.31 87 THR A CA 1
ATOM 647 C C . THR A 1 87 ? 1.185 8.359 0.686 1.00 86.31 87 THR A C 1
ATOM 649 O O . THR A 1 87 ? 1.546 9.418 1.198 1.00 86.31 87 THR A O 1
ATOM 652 N N . PHE A 1 88 ? 1.872 7.235 0.799 1.00 83.88 88 PHE A N 1
ATOM 653 C CA . PHE A 1 88 ? 3.171 7.139 1.439 1.00 83.88 88 PHE A CA 1
ATOM 654 C C . PHE A 1 88 ? 4.237 7.330 0.366 1.00 83.88 88 PHE A C 1
ATOM 656 O O . PHE A 1 88 ? 4.274 6.577 -0.613 1.00 83.88 88 PHE A O 1
ATOM 663 N N . ALA A 1 89 ? 5.073 8.355 0.535 1.00 81.69 89 ALA A N 1
ATOM 664 C CA . ALA A 1 89 ? 6.189 8.609 -0.365 1.00 81.69 89 ALA A CA 1
ATOM 665 C C . ALA A 1 89 ? 7.107 7.385 -0.393 1.00 81.69 89 ALA A C 1
ATOM 667 O O . ALA A 1 89 ? 7.499 6.867 0.657 1.00 81.69 89 ALA A O 1
ATOM 668 N N . ALA A 1 90 ? 7.442 6.917 -1.590 1.00 75.56 90 ALA A N 1
ATOM 669 C CA . ALA A 1 90 ? 8.449 5.885 -1.726 1.00 75.56 90 ALA A CA 1
ATOM 670 C C . ALA A 1 90 ? 9.814 6.517 -1.431 1.00 75.56 90 ALA A C 1
ATOM 672 O O . ALA A 1 90 ? 10.211 7.482 -2.088 1.00 75.56 90 ALA A O 1
ATOM 673 N N . THR A 1 91 ? 10.532 6.018 -0.423 1.00 62.75 91 THR A N 1
ATOM 674 C CA . THR A 1 91 ? 11.877 6.522 -0.129 1.00 62.75 91 THR A CA 1
ATOM 675 C C . THR A 1 91 ? 12.755 6.259 -1.350 1.00 62.75 91 THR A C 1
ATOM 677 O O . THR A 1 91 ? 13.035 5.104 -1.678 1.00 62.75 91 THR A O 1
ATOM 680 N N . ARG A 1 92 ? 13.150 7.334 -2.044 1.00 52.47 92 ARG A N 1
ATOM 681 C CA . ARG A 1 92 ? 13.994 7.292 -3.243 1.00 52.47 92 ARG A CA 1
ATOM 682 C C . ARG A 1 92 ? 15.368 6.767 -2.852 1.00 52.47 92 ARG A C 1
ATOM 684 O O . ARG A 1 92 ? 16.197 7.513 -2.337 1.00 52.47 92 ARG A O 1
ATOM 691 N N . THR A 1 93 ? 15.626 5.495 -3.112 1.00 47.88 93 THR A N 1
ATOM 692 C CA . THR A 1 93 ? 16.992 4.978 -3.123 1.00 47.88 93 THR A CA 1
ATOM 693 C C . THR A 1 93 ? 17.441 4.936 -4.574 1.00 47.88 93 THR A C 1
ATOM 695 O O . THR A 1 93 ? 17.108 4.014 -5.314 1.00 47.88 93 THR A O 1
ATOM 698 N N . GLU A 1 94 ? 18.152 5.976 -5.014 1.00 43.69 94 GLU A N 1
ATOM 699 C CA . GLU A 1 94 ? 18.860 5.940 -6.294 1.00 43.69 94 GLU A CA 1
ATOM 700 C C . GLU A 1 94 ? 20.011 4.936 -6.192 1.00 43.69 94 GLU A C 1
ATOM 702 O O . GLU A 1 94 ? 21.131 5.275 -5.823 1.00 43.69 94 GLU A O 1
ATOM 707 N N . GLY A 1 95 ? 19.724 3.667 -6.466 1.00 44.47 95 GLY A N 1
ATOM 708 C CA . GLY A 1 95 ? 20.752 2.652 -6.641 1.00 44.47 95 GLY A CA 1
ATOM 709 C C . GLY A 1 95 ? 21.357 2.773 -8.035 1.00 44.47 95 GLY A C 1
ATOM 710 O O . GLY A 1 95 ? 20.866 2.154 -8.976 1.00 44.47 95 GLY A O 1
ATOM 711 N N . PHE A 1 96 ? 22.418 3.567 -8.188 1.00 39.44 96 PHE A N 1
ATOM 712 C CA . PHE A 1 96 ? 23.329 3.398 -9.319 1.00 39.44 96 PHE A CA 1
ATOM 713 C C . PHE A 1 96 ? 24.164 2.133 -9.073 1.00 39.44 96 PHE A C 1
ATOM 715 O O . PHE A 1 96 ? 25.089 2.143 -8.268 1.00 39.44 96 PHE A O 1
ATOM 722 N N . GLY A 1 97 ? 23.826 1.053 -9.781 1.00 36.91 97 GLY A N 1
ATOM 723 C CA . GLY A 1 97 ? 24.563 -0.216 -9.772 1.00 36.91 97 GLY A CA 1
ATOM 724 C C . GLY A 1 97 ? 23.944 -1.270 -8.854 1.00 36.91 97 GLY A C 1
ATOM 725 O O . GLY A 1 97 ? 23.669 -0.965 -7.705 1.00 36.91 97 GLY A O 1
ATOM 726 N N . GLU A 1 98 ? 23.707 -2.461 -9.427 1.00 40.94 98 GLU A N 1
ATOM 727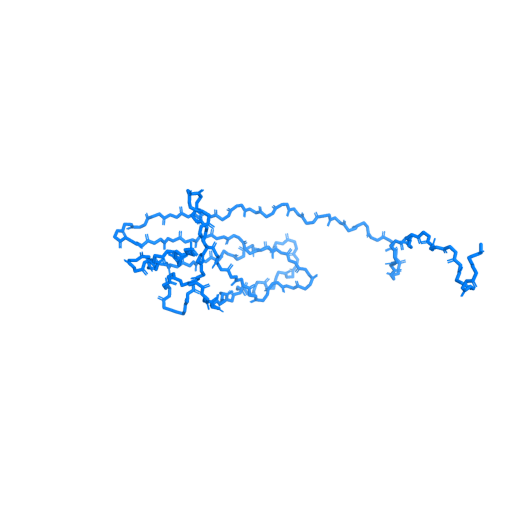 C CA . GLU A 1 98 ? 23.403 -3.832 -8.928 1.00 40.94 98 GLU A CA 1
ATOM 728 C C . GLU A 1 98 ? 22.826 -4.127 -7.521 1.00 40.94 98 GLU A C 1
ATOM 730 O O . GLU A 1 98 ? 22.477 -5.270 -7.246 1.00 40.94 98 GLU A O 1
ATOM 735 N N . TYR A 1 99 ? 22.602 -3.146 -6.655 1.00 39.66 99 TYR A N 1
ATOM 736 C CA . TYR A 1 99 ? 22.012 -3.286 -5.332 1.00 39.66 99 TYR A CA 1
ATOM 737 C C . TYR A 1 99 ? 20.952 -2.197 -5.147 1.00 39.66 99 TYR A C 1
ATOM 739 O O . TYR A 1 99 ? 21.159 -1.173 -4.497 1.00 39.66 99 TYR A O 1
ATOM 747 N N . SER A 1 100 ? 19.778 -2.420 -5.740 1.00 42.88 100 SER A N 1
ATOM 748 C CA . SER A 1 100 ? 18.563 -1.715 -5.331 1.00 42.88 100 SER A CA 1
ATOM 749 C C . SER A 1 100 ? 18.201 -2.224 -3.938 1.00 42.88 100 SER A C 1
ATOM 751 O O . SER A 1 100 ? 17.640 -3.305 -3.787 1.00 42.88 100 SER A O 1
ATOM 753 N N . MET A 1 101 ? 18.563 -1.467 -2.904 1.00 41.53 101 MET A N 1
ATOM 754 C CA . MET A 1 101 ? 17.994 -1.666 -1.573 1.00 41.53 101 MET A CA 1
ATOM 755 C C . MET A 1 101 ? 16.503 -1.349 -1.707 1.00 41.53 101 MET A C 1
ATOM 757 O O . MET A 1 101 ? 16.144 -0.196 -1.948 1.00 41.53 101 MET A O 1
ATOM 761 N N . ALA A 1 102 ? 15.644 -2.369 -1.647 1.00 50.47 102 ALA A N 1
ATOM 762 C CA . ALA A 1 102 ? 14.210 -2.151 -1.540 1.00 50.47 102 ALA A CA 1
ATOM 763 C C . ALA A 1 102 ? 13.982 -1.305 -0.284 1.00 50.47 102 ALA A C 1
ATOM 765 O O . ALA A 1 102 ? 14.362 -1.704 0.817 1.00 50.47 102 ALA A O 1
ATOM 766 N N . SER A 1 103 ? 13.446 -0.100 -0.448 1.00 59.00 103 SER A N 1
ATOM 767 C CA . SER A 1 103 ? 12.971 0.661 0.694 1.00 59.00 103 SER A CA 1
ATOM 768 C C . SER A 1 103 ? 11.672 0.015 1.175 1.00 59.00 103 SER A C 1
ATOM 770 O O . SER A 1 103 ? 10.767 -0.266 0.386 1.00 59.00 103 SER A O 1
ATOM 772 N N . ASP A 1 104 ? 11.592 -0.272 2.471 1.00 72.00 104 ASP A N 1
ATOM 773 C CA . ASP A 1 104 ? 10.375 -0.809 3.071 1.00 72.00 104 ASP A CA 1
ATOM 774 C C . ASP A 1 104 ? 9.424 0.343 3.410 1.00 72.00 104 ASP A C 1
ATOM 776 O O . ASP A 1 104 ? 9.799 1.321 4.065 1.00 72.00 104 ASP A O 1
ATOM 780 N N . GLY A 1 105 ? 8.177 0.225 2.965 1.00 75.31 105 GLY A N 1
ATOM 781 C CA . GLY A 1 105 ? 7.083 1.085 3.390 1.00 75.31 105 GLY A CA 1
ATOM 782 C C . GLY A 1 105 ? 6.477 0.576 4.695 1.00 75.31 105 GLY A C 1
ATOM 783 O O . GLY A 1 105 ? 6.308 -0.630 4.885 1.00 75.31 105 GLY A O 1
ATOM 784 N N . VAL A 1 106 ? 6.142 1.499 5.602 1.00 79.25 106 VAL A N 1
ATOM 785 C CA . VAL A 1 106 ? 5.467 1.196 6.871 1.00 79.25 106 VAL A CA 1
ATOM 786 C C . VAL A 1 106 ? 4.335 2.192 7.103 1.00 79.25 106 VAL A C 1
ATOM 788 O O . VAL A 1 106 ? 4.557 3.402 7.095 1.00 79.25 106 VAL A O 1
ATOM 791 N N . ALA A 1 107 ? 3.136 1.683 7.385 1.00 81.12 107 ALA A N 1
ATOM 792 C CA . ALA A 1 107 ? 1.976 2.468 7.800 1.00 81.12 107 ALA A CA 1
ATOM 793 C C . ALA A 1 107 ? 1.477 1.980 9.165 1.00 81.12 107 ALA A C 1
ATOM 795 O O . ALA A 1 107 ? 1.217 0.789 9.356 1.00 81.12 107 ALA A O 1
ATOM 796 N N . ASN A 1 108 ? 1.331 2.901 10.119 1.00 82.62 108 ASN A N 1
ATOM 797 C CA . ASN A 1 108 ? 0.649 2.630 11.384 1.00 82.62 108 ASN A CA 1
ATOM 798 C C . ASN A 1 108 ? -0.786 3.142 11.268 1.00 82.62 108 ASN A C 1
ATOM 800 O O . ASN A 1 108 ? -0.997 4.292 10.895 1.00 82.62 108 ASN A O 1
ATOM 804 N N . ILE A 1 109 ? -1.742 2.277 11.579 1.00 83.19 109 ILE A N 1
ATOM 805 C CA . ILE A 1 109 ? -3.164 2.497 11.346 1.00 83.19 109 ILE A CA 1
ATOM 806 C C . ILE A 1 109 ? -3.904 2.413 12.680 1.00 83.19 109 ILE A C 1
ATOM 808 O O . ILE A 1 109 ? -3.671 1.490 13.471 1.00 83.19 109 ILE A O 1
ATOM 812 N N . ASP A 1 110 ? -4.807 3.357 12.917 1.00 82.75 110 ASP A N 1
ATOM 813 C CA . ASP A 1 110 ? -5.768 3.329 14.013 1.00 82.75 110 ASP A CA 1
ATOM 814 C C . ASP A 1 110 ? -7.152 2.931 13.473 1.00 82.75 110 ASP A C 1
ATOM 816 O O . ASP A 1 110 ? -7.801 3.668 12.738 1.00 82.75 110 ASP A O 1
ATOM 820 N N . ALA A 1 111 ? -7.592 1.722 13.806 1.00 72.25 111 ALA A N 1
ATOM 821 C CA . ALA A 1 111 ? -8.848 1.125 13.356 1.00 72.25 111 ALA A CA 1
ATOM 822 C C . ALA A 1 111 ? -9.938 1.149 14.444 1.00 72.25 111 ALA A C 1
ATOM 824 O O . ALA A 1 111 ? -10.889 0.372 14.374 1.00 72.25 111 ALA A O 1
ATOM 825 N N . LYS A 1 112 ? -9.802 1.997 15.474 1.00 66.44 112 LYS A N 1
ATOM 826 C CA . LYS A 1 112 ? -10.780 2.087 16.577 1.00 66.44 112 LYS A CA 1
ATOM 827 C C . LYS A 1 112 ? -12.177 2.516 16.135 1.00 66.44 112 LYS A C 1
ATOM 829 O O . LYS A 1 112 ? -13.137 2.084 16.760 1.00 66.44 112 LYS A O 1
ATOM 834 N N . ASP A 1 113 ? -12.270 3.278 15.049 1.00 58.59 113 ASP A N 1
ATOM 835 C CA . ASP A 1 113 ? -13.522 3.818 14.516 1.00 58.59 113 ASP A CA 1
ATOM 836 C C . ASP A 1 113 ? -13.762 3.317 13.088 1.00 58.59 113 ASP A C 1
ATOM 838 O O . ASP A 1 113 ? -13.984 4.100 12.168 1.00 58.59 113 ASP A O 1
ATOM 842 N N . MET A 1 114 ? -13.658 2.000 12.870 1.00 60.09 114 MET A N 1
ATOM 843 C CA . MET A 1 114 ? -13.943 1.417 11.558 1.00 60.09 114 MET A CA 1
ATOM 844 C C . MET A 1 114 ? -15.402 1.740 11.181 1.00 60.09 114 MET A C 1
ATOM 846 O O . MET A 1 114 ? -16.318 1.284 11.874 1.00 60.09 114 MET A O 1
ATOM 850 N N . PRO A 1 115 ? -15.651 2.532 10.120 1.00 59.38 115 PRO A N 1
ATOM 851 C CA . PRO A 1 115 ? -17.008 2.890 9.750 1.00 59.38 115 PRO A CA 1
ATOM 852 C C . PRO A 1 115 ? -17.742 1.622 9.320 1.00 59.38 115 PRO A C 1
ATOM 854 O O . PRO A 1 115 ? -17.233 0.850 8.499 1.00 59.38 115 PRO A O 1
ATOM 857 N N . LEU A 1 116 ? -18.926 1.403 9.901 1.00 57.28 116 LEU A N 1
ATOM 858 C CA . LEU A 1 116 ? -19.808 0.306 9.513 1.00 57.28 116 LEU A CA 1
ATOM 859 C C . LEU A 1 116 ? -20.070 0.394 8.002 1.00 57.28 116 LEU A C 1
ATOM 861 O O . LEU A 1 116 ? -20.243 1.504 7.487 1.00 57.28 116 LEU A O 1
ATOM 865 N N . PRO A 1 117 ? -20.092 -0.740 7.279 1.00 52.62 117 PRO A N 1
ATOM 866 C CA . PRO A 1 117 ? -20.422 -0.719 5.864 1.00 52.62 117 PRO A CA 1
ATOM 867 C C . PRO A 1 117 ? -21.773 -0.044 5.655 1.00 52.62 117 PRO A C 1
ATOM 869 O O . PRO A 1 117 ? -22.736 -0.336 6.370 1.00 52.62 117 PRO A O 1
ATOM 872 N N . ALA A 1 118 ? -21.830 0.857 4.670 1.00 52.84 118 ALA A N 1
ATOM 873 C CA . ALA A 1 118 ? -23.089 1.398 4.189 1.00 52.84 118 ALA A CA 1
ATOM 874 C C . ALA A 1 118 ? -23.957 0.209 3.770 1.00 52.84 118 ALA A C 1
ATOM 876 O O . ALA A 1 118 ? -23.630 -0.521 2.837 1.00 52.84 118 ALA A O 1
ATOM 877 N N . THR A 1 119 ? -25.007 -0.045 4.540 1.00 42.97 119 THR A N 1
ATOM 878 C CA . THR A 1 119 ? -25.980 -1.085 4.240 1.00 42.97 119 THR A CA 1
ATOM 879 C C . THR A 1 119 ? -26.793 -0.558 3.065 1.00 42.97 119 THR A C 1
ATOM 881 O O . THR A 1 119 ? -27.616 0.338 3.241 1.00 42.97 119 THR A O 1
ATOM 884 N N . GLU A 1 120 ? -26.508 -1.032 1.854 1.00 43.72 120 GLU A N 1
ATOM 885 C CA . GLU A 1 120 ? -27.452 -0.878 0.749 1.00 43.72 120 GLU A CA 1
ATOM 886 C C . GLU A 1 120 ? -28.671 -1.753 1.086 1.00 43.72 120 GLU A C 1
ATOM 888 O O . GLU A 1 120 ? -28.545 -2.972 1.218 1.00 43.72 120 GLU A O 1
ATOM 893 N N . TYR A 1 121 ? -29.805 -1.095 1.351 1.00 41.06 121 TYR A N 1
ATOM 894 C CA . TYR A 1 121 ? -31.129 -1.706 1.516 1.00 41.06 121 TYR A CA 1
ATOM 895 C C . TYR A 1 121 ? -31.780 -1.946 0.156 1.00 41.06 121 TYR A C 1
ATOM 897 O O . TYR A 1 121 ? -31.646 -1.055 -0.716 1.00 41.06 121 TYR A O 1
#

pLDDT: mean 74.4, std 15.08, range [36.91, 92.81]

Secondary structure (DSSP, 8-state):
--TTSPPPPPPPPP---SSS----PPPPPPPPPEEEEEETTEEEEEEEPPP-SSPP-EE--EEE-TTT--EEEE-TTSBEETT----EEP------SS---PPEEEEEEE-TT-PPP----

Sequence (121 aa):
MNSEGWSEPSPFSEPGFFGALKPREKPPRPTTPTLTALGKGKLRVSWAIPTSCPPVEATQVQLTDVGTGNKWLVDESGALVTSGRTTFAATRTEGFGEYSMASDGVANIDAKDMPLPATEY